Protein AF-A0A5M8NU80-F1 (afdb_monomer_lite)

Sequence (75 aa):
TTLKLVVDKDGNKTEVGNGTVPALKPYEKTKVNFSSKSIFEKGKEYAFTLTILSKGKIVSTYNFKKTPLVANGVE

Structure (mmCIF, N/CA/C/O backbone):
data_AF-A0A5M8NU80-F1
#
_entry.id   AF-A0A5M8NU80-F1
#
loop_
_atom_site.group_PDB
_atom_site.id
_atom_site.type_symbol
_atom_site.label_atom_id
_atom_site.label_alt_id
_atom_site.label_comp_id
_atom_site.label_asym_id
_atom_site.label_entity_id
_atom_site.label_seq_id
_atom_site.pdbx_PDB_ins_code
_atom_site.Cartn_x
_atom_site.Cartn_y
_atom_site.Cartn_z
_atom_site.occupancy
_atom_site.B_iso_or_equiv
_atom_site.auth_seq_id
_atom_site.auth_comp_id
_atom_site.auth_asym_id
_atom_site.auth_atom_id
_atom_site.pdbx_PDB_model_num
ATOM 1 N N . THR A 1 1 ? -5.618 3.832 11.333 1.00 89.00 1 THR A N 1
ATOM 2 C CA . THR A 1 1 ? -4.787 2.790 10.693 1.00 89.00 1 THR A CA 1
ATOM 3 C C . THR A 1 1 ? -4.090 3.398 9.506 1.00 89.00 1 THR A C 1
ATOM 5 O O . THR A 1 1 ? -4.711 4.197 8.821 1.00 89.00 1 THR A O 1
ATOM 8 N N . THR A 1 2 ? -2.827 3.075 9.267 1.00 91.88 2 THR A N 1
ATOM 9 C CA . THR A 1 2 ? -2.057 3.649 8.158 1.00 91.88 2 THR A CA 1
ATOM 10 C C . THR A 1 2 ? -1.815 2.577 7.111 1.00 91.88 2 THR A C 1
ATOM 12 O O . THR A 1 2 ? -1.572 1.420 7.440 1.00 91.88 2 THR A O 1
ATOM 15 N N . LEU A 1 3 ? -1.896 2.960 5.851 1.00 92.69 3 LEU A N 1
ATOM 16 C CA . LEU A 1 3 ? -1.619 2.119 4.704 1.00 92.69 3 LEU A CA 1
ATOM 17 C C . LEU A 1 3 ? -0.382 2.671 4.007 1.00 92.69 3 LEU A C 1
ATOM 19 O O . LEU A 1 3 ? -0.293 3.876 3.773 1.00 92.69 3 LEU A O 1
ATOM 23 N N . LYS A 1 4 ? 0.556 1.793 3.669 1.00 92.81 4 LYS A N 1
AT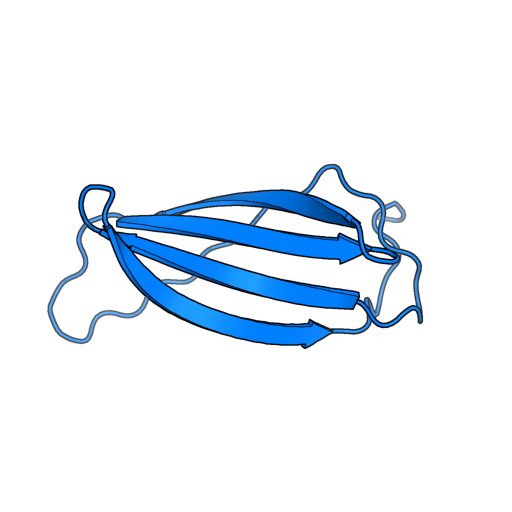OM 24 C CA . LYS A 1 4 ? 1.742 2.129 2.883 1.00 92.81 4 LYS A CA 1
ATOM 25 C C . LYS A 1 4 ? 1.784 1.265 1.644 1.00 92.81 4 LYS A C 1
ATOM 27 O O . LYS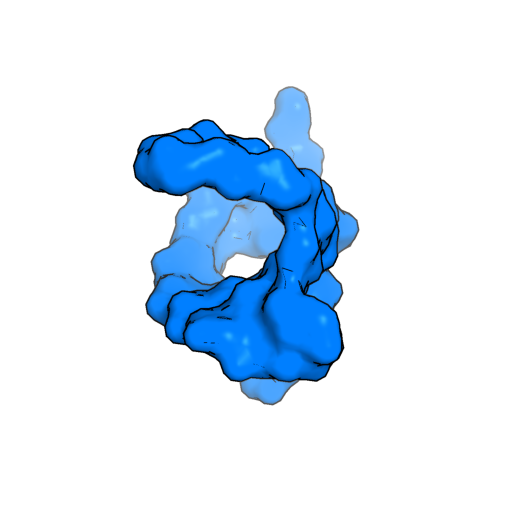 A 1 4 ? 1.705 0.045 1.756 1.00 92.81 4 LYS A O 1
ATOM 32 N N . LEU A 1 5 ? 1.920 1.894 0.489 1.00 92.56 5 LEU A N 1
ATOM 33 C CA . LEU A 1 5 ? 2.048 1.226 -0.791 1.00 92.56 5 LEU A CA 1
ATOM 34 C C . LEU A 1 5 ? 3.471 1.416 -1.308 1.00 92.56 5 LEU A C 1
ATOM 36 O O . LEU A 1 5 ? 3.932 2.537 -1.522 1.00 92.56 5 LEU A O 1
ATOM 40 N N . VAL A 1 6 ? 4.155 0.300 -1.512 1.00 92.62 6 VAL A N 1
ATOM 41 C CA . VAL A 1 6 ? 5.521 0.244 -2.028 1.00 92.62 6 VAL A CA 1
ATOM 42 C C . VAL A 1 6 ? 5.495 -0.488 -3.358 1.00 92.62 6 VAL A C 1
ATOM 44 O O . VAL A 1 6 ? 4.781 -1.478 -3.495 1.00 92.62 6 VAL A O 1
ATOM 47 N N . VAL A 1 7 ? 6.266 -0.010 -4.328 1.00 91.00 7 VAL A N 1
ATOM 48 C CA . VAL A 1 7 ? 6.516 -0.722 -5.582 1.00 91.00 7 VAL A CA 1
ATOM 49 C C . VAL A 1 7 ? 7.950 -1.225 -5.604 1.00 91.00 7 VAL A C 1
ATOM 51 O O . VAL A 1 7 ? 8.862 -0.505 -5.198 1.00 91.00 7 VAL A O 1
ATOM 54 N N . ASP A 1 8 ? 8.149 -2.444 -6.085 1.00 89.81 8 ASP A N 1
ATOM 55 C CA . ASP A 1 8 ? 9.463 -2.934 -6.482 1.00 89.81 8 ASP A CA 1
ATOM 56 C C . ASP A 1 8 ? 9.686 -2.589 -7.959 1.00 89.81 8 ASP A C 1
ATOM 58 O O . ASP A 1 8 ? 8.974 -3.079 -8.843 1.00 89.81 8 ASP A O 1
ATOM 62 N N . LYS A 1 9 ? 10.634 -1.688 -8.216 1.00 82.50 9 LYS A N 1
ATOM 63 C CA . LYS A 1 9 ? 11.091 -1.344 -9.559 1.00 82.50 9 LYS A CA 1
ATOM 64 C C . LYS A 1 9 ? 12.545 -1.781 -9.678 1.00 82.50 9 LYS A C 1
ATOM 66 O O . LYS A 1 9 ? 13.424 -1.165 -9.079 1.00 82.50 9 LYS A O 1
ATOM 71 N N . ASP A 1 10 ? 12.779 -2.840 -10.447 1.00 78.31 10 ASP A N 1
ATOM 72 C CA . ASP A 1 10 ? 14.119 -3.344 -10.764 1.00 78.31 10 ASP A CA 1
ATOM 73 C C . ASP A 1 10 ? 14.962 -3.663 -9.501 1.00 78.31 10 ASP A C 1
ATOM 75 O O . ASP A 1 10 ? 16.155 -3.377 -9.442 1.00 78.31 10 ASP A O 1
ATOM 79 N N . GLY A 1 11 ? 14.329 -4.222 -8.458 1.00 79.75 11 GLY A N 1
ATOM 80 C CA . GLY A 1 11 ? 14.956 -4.569 -7.175 1.00 79.75 11 GLY A CA 1
ATOM 81 C C . GLY A 1 11 ? 14.971 -3.429 -6.152 1.00 79.75 11 GLY A C 1
ATOM 82 O O . GLY A 1 11 ? 15.330 -3.643 -4.992 1.00 79.75 11 GLY A O 1
ATOM 83 N N . ASN A 1 12 ? 14.557 -2.221 -6.548 1.00 84.88 12 ASN A N 1
ATOM 84 C CA . ASN A 1 12 ? 14.465 -1.064 -5.667 1.00 84.88 12 ASN A CA 1
ATOM 85 C C . ASN A 1 12 ? 13.030 -0.848 -5.187 1.00 84.88 12 ASN A C 1
ATOM 87 O O . ASN A 1 12 ? 12.120 -0.529 -5.957 1.00 84.88 12 ASN A O 1
ATOM 91 N N . LYS A 1 13 ? 12.845 -0.955 -3.872 1.00 88.50 13 LYS A N 1
ATOM 92 C CA . LYS A 1 13 ? 11.568 -0.700 -3.203 1.00 88.50 13 LYS A CA 1
ATOM 93 C C . LYS A 1 13 ? 11.376 0.794 -2.987 1.00 88.50 13 LYS A C 1
ATOM 95 O O . LYS A 1 13 ? 12.053 1.393 -2.157 1.00 88.50 13 LYS A O 1
ATOM 100 N N . THR A 1 14 ? 10.426 1.382 -3.704 1.00 89.12 14 THR A N 1
ATOM 101 C CA . THR A 1 14 ? 10.079 2.803 -3.593 1.00 89.12 14 THR A CA 1
ATOM 102 C C . THR A 1 14 ? 8.688 2.949 -2.986 1.00 89.12 14 THR A C 1
ATOM 104 O O . THR A 1 14 ? 7.743 2.305 -3.442 1.00 89.12 14 THR A O 1
ATOM 107 N N . GLU A 1 15 ? 8.538 3.788 -1.958 1.00 90.31 15 GLU A N 1
ATOM 108 C CA . GLU A 1 15 ? 7.214 4.152 -1.437 1.00 90.31 15 GLU A CA 1
ATOM 109 C C . GLU A 1 15 ? 6.508 5.040 -2.467 1.00 90.31 15 GLU A C 1
ATOM 111 O O . GLU A 1 15 ? 6.973 6.130 -2.789 1.00 90.31 15 GLU A O 1
ATOM 116 N N . VAL A 1 16 ? 5.395 4.547 -3.010 1.00 90.06 16 VAL A N 1
ATOM 117 C CA . VAL A 1 16 ? 4.645 5.220 -4.080 1.00 90.06 16 VAL A CA 1
ATOM 118 C C . VAL A 1 16 ? 3.368 5.869 -3.577 1.00 90.06 16 VAL A C 1
ATOM 120 O O . VAL A 1 16 ? 2.795 6.695 -4.281 1.00 90.06 16 VAL A O 1
ATOM 123 N N . GLY A 1 17 ? 2.921 5.527 -2.372 1.00 89.31 17 GLY A N 1
ATOM 124 C CA . GLY A 1 17 ? 1.769 6.158 -1.756 1.00 89.31 17 GLY A CA 1
ATOM 125 C C . GLY A 1 17 ? 1.623 5.777 -0.293 1.00 89.31 17 GLY A C 1
ATOM 126 O O . GLY A 1 17 ? 2.004 4.687 0.137 1.00 89.31 17 GLY A O 1
ATOM 127 N N . ASN A 1 18 ? 1.008 6.670 0.468 1.00 90.75 18 ASN A N 1
ATOM 128 C CA . ASN A 1 18 ? 0.539 6.389 1.812 1.00 90.75 18 ASN A CA 1
ATOM 129 C C . ASN A 1 18 ? -0.887 6.9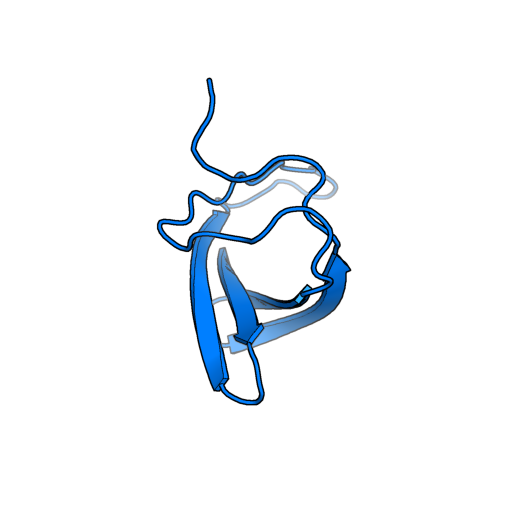11 1.974 1.00 90.75 18 ASN A C 1
ATOM 131 O O . ASN A 1 18 ? -1.355 7.760 1.218 1.00 90.75 18 ASN A O 1
ATOM 135 N N . GLY A 1 19 ? -1.602 6.337 2.930 1.00 90.00 19 GLY A N 1
ATOM 136 C CA . GLY A 1 19 ? -2.981 6.693 3.213 1.00 90.00 19 GLY A CA 1
ATOM 137 C C . GLY A 1 19 ? -3.321 6.409 4.662 1.00 90.00 19 GLY A C 1
ATOM 138 O O . GLY A 1 19 ? -2.694 5.573 5.316 1.00 90.00 19 GLY A O 1
ATOM 139 N N . THR A 1 20 ? -4.334 7.096 5.173 1.00 90.31 20 THR A N 1
ATOM 140 C CA . THR A 1 20 ? -4.839 6.864 6.526 1.00 90.31 20 THR A CA 1
ATOM 141 C C . THR A 1 20 ? -6.293 6.444 6.445 1.00 90.31 20 THR A C 1
ATOM 143 O O . THR A 1 20 ? -7.096 7.073 5.764 1.00 90.31 20 THR A O 1
ATOM 146 N N . VAL A 1 21 ? -6.621 5.366 7.147 1.00 88.88 21 VAL A N 1
ATOM 147 C CA . VAL A 1 21 ? -7.986 4.880 7.322 1.00 88.88 21 VAL A CA 1
ATOM 148 C C . VAL A 1 21 ? -8.464 5.296 8.714 1.00 88.88 21 VAL A C 1
ATOM 150 O O . VAL A 1 21 ? -7.798 4.933 9.703 1.00 88.88 21 VAL A O 1
ATOM 153 N N . PRO A 1 22 ? -9.574 6.055 8.808 1.00 87.88 22 PRO A N 1
ATOM 154 C CA . PRO A 1 22 ? -10.202 6.381 10.083 1.00 87.88 22 PRO A CA 1
ATOM 155 C C . PRO A 1 22 ? -10.762 5.119 10.751 1.00 87.88 22 PRO A C 1
ATOM 157 O O . PRO A 1 22 ? -10.776 4.036 10.167 1.00 87.88 22 PRO A O 1
ATOM 160 N N . ALA A 1 23 ? -11.192 5.236 12.006 1.00 88.06 23 ALA A N 1
ATOM 161 C CA . ALA A 1 23 ? -11.842 4.122 12.686 1.00 88.06 23 ALA A CA 1
ATOM 162 C C . ALA A 1 23 ? -13.131 3.738 11.942 1.00 88.06 23 ALA A C 1
ATOM 164 O O . ALA A 1 23 ? -13.980 4.591 11.694 1.00 88.06 23 ALA A O 1
ATOM 165 N N . LEU A 1 24 ? -13.247 2.460 11.588 1.00 88.50 24 LEU A N 1
ATOM 166 C CA . LEU A 1 24 ? -14.414 1.891 10.922 1.00 88.50 24 LEU A CA 1
ATOM 167 C C . LEU A 1 24 ? -15.268 1.146 11.946 1.00 88.50 24 LEU A C 1
ATOM 169 O O . LEU A 1 24 ? -14.738 0.551 12.891 1.00 88.50 24 LEU A O 1
ATOM 173 N N . LYS A 1 25 ? -16.585 1.148 11.750 1.00 91.81 25 LYS A N 1
ATOM 174 C CA . LYS A 1 25 ? -17.502 0.294 12.507 1.00 91.81 25 LYS A CA 1
ATOM 175 C C . LYS A 1 25 ? -17.287 -1.178 12.122 1.00 91.81 25 LYS A C 1
ATOM 177 O O . LYS A 1 25 ? -16.747 -1.470 11.051 1.00 91.81 25 LYS A O 1
ATOM 182 N N . PRO A 1 26 ? -17.708 -2.138 12.965 1.00 91.44 26 PRO A N 1
ATOM 183 C CA . PRO A 1 26 ? -17.649 -3.552 12.611 1.00 91.44 26 PRO A CA 1
ATOM 184 C C . PRO A 1 26 ? -18.306 -3.816 11.250 1.00 91.44 26 PRO A C 1
ATOM 186 O O . PRO A 1 26 ? -19.403 -3.328 10.986 1.00 91.44 26 PRO A O 1
ATOM 189 N N . TYR A 1 27 ? -17.620 -4.582 10.396 1.00 89.62 27 TYR A N 1
ATOM 190 C CA . TYR A 1 27 ? -18.040 -4.949 9.031 1.00 89.62 27 TYR A CA 1
ATOM 191 C C . TYR A 1 27 ? -18.150 -3.796 8.021 1.00 89.62 27 TYR A C 1
ATOM 193 O O . TYR A 1 27 ? -18.489 -4.030 6.858 1.00 89.62 27 TYR A O 1
ATOM 201 N N . GLU A 1 28 ? -17.827 -2.568 8.422 1.00 93.12 28 GLU A N 1
ATOM 202 C CA . GLU A 1 28 ? -17.786 -1.430 7.516 1.00 93.12 28 GLU A CA 1
ATOM 203 C C . GLU A 1 28 ? -16.607 -1.563 6.544 1.00 93.12 28 GLU A C 1
ATOM 205 O O . GLU A 1 28 ? -15.498 -1.967 6.903 1.00 93.12 28 GLU A O 1
ATOM 210 N N . LYS A 1 29 ? -16.858 -1.225 5.279 1.00 90.12 29 LYS A N 1
ATOM 211 C CA . LYS A 1 29 ? -15.851 -1.218 4.219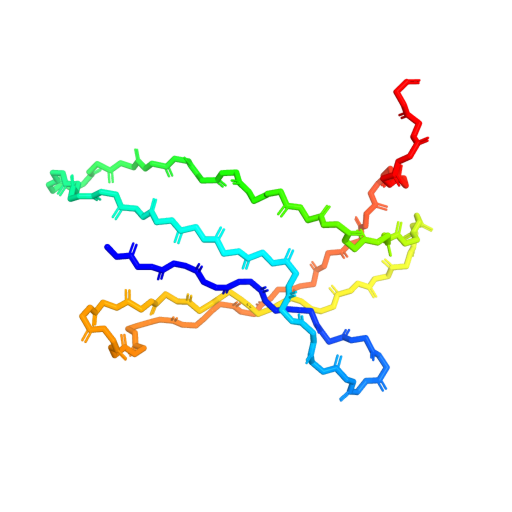 1.00 90.12 29 LYS A CA 1
ATOM 212 C C . LYS A 1 29 ? -15.566 0.220 3.834 1.00 90.12 29 LYS A C 1
ATOM 214 O O . LYS A 1 29 ? -16.481 1.024 3.702 1.00 90.12 29 LYS A O 1
ATOM 219 N N . THR A 1 30 ? -14.302 0.513 3.575 1.00 90.69 30 THR A N 1
ATOM 220 C CA . THR A 1 30 ? -13.884 1.807 3.043 1.00 90.69 30 THR A CA 1
ATOM 221 C C . THR A 1 30 ? -13.098 1.617 1.756 1.00 90.69 30 THR A C 1
ATOM 223 O O . THR A 1 30 ? -12.500 0.563 1.528 1.00 90.69 30 THR A O 1
ATOM 226 N N . LYS A 1 31 ? -13.109 2.640 0.906 1.00 90.38 31 LYS A N 1
ATOM 227 C CA . LYS A 1 31 ? -12.2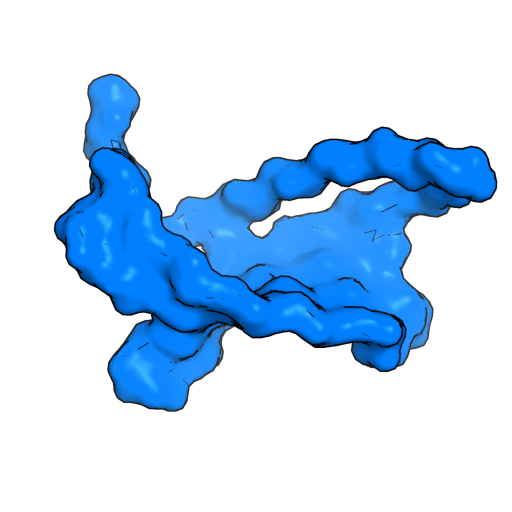51 2.724 -0.275 1.00 90.38 31 LYS A CA 1
ATOM 228 C C . LYS A 1 31 ? -11.174 3.759 0.013 1.00 90.38 31 LYS A C 1
ATOM 230 O O . LYS A 1 31 ? -11.475 4.832 0.524 1.00 90.38 31 LYS A O 1
ATOM 235 N N . VAL A 1 32 ? -9.931 3.426 -0.315 1.00 88.19 32 VAL A N 1
ATOM 236 C CA . VAL A 1 32 ? -8.789 4.328 -0.157 1.00 88.19 32 VAL A CA 1
ATOM 237 C C . VAL A 1 32 ? -8.158 4.535 -1.517 1.00 88.19 32 VAL A C 1
ATOM 239 O O . VAL A 1 32 ? -7.777 3.574 -2.184 1.00 88.19 32 VAL A O 1
ATOM 242 N N . ASN A 1 33 ? -8.055 5.794 -1.916 1.00 88.38 33 ASN A N 1
ATOM 243 C CA . ASN A 1 33 ? -7.384 6.199 -3.136 1.00 88.38 33 ASN A CA 1
ATOM 244 C C . ASN A 1 33 ? -5.978 6.677 -2.771 1.00 88.38 33 ASN A C 1
ATOM 246 O O . ASN A 1 33 ? -5.820 7.558 -1.929 1.00 88.38 33 ASN A O 1
ATOM 250 N N . PHE A 1 34 ? -4.962 6.092 -3.400 1.00 85.88 34 PHE A N 1
ATOM 251 C CA . PHE A 1 34 ? -3.586 6.560 -3.280 1.00 85.88 34 PHE A CA 1
ATOM 252 C C . PHE A 1 34 ? -3.280 7.489 -4.447 1.00 85.88 34 PHE A C 1
ATOM 254 O O . PHE A 1 34 ? -3.493 7.119 -5.601 1.00 85.88 34 PHE A O 1
ATOM 261 N N . SER A 1 35 ? -2.754 8.672 -4.150 1.00 79.81 35 SER A N 1
ATOM 262 C CA . SER A 1 35 ? -2.098 9.506 -5.149 1.00 79.81 35 SER A CA 1
ATOM 263 C C . SER A 1 35 ? -0.609 9.181 -5.148 1.00 79.81 35 SER A C 1
ATOM 265 O O . SER A 1 35 ? 0.028 9.093 -4.098 1.00 79.81 35 SER A O 1
ATOM 267 N N . SER A 1 36 ? -0.056 8.967 -6.337 1.00 79.19 36 SER A N 1
ATOM 268 C CA . SER A 1 36 ? 1.368 8.717 -6.515 1.00 79.19 36 SER A CA 1
ATOM 269 C C . SER A 1 36 ? 1.949 9.742 -7.470 1.00 79.19 36 SER A C 1
ATOM 271 O O . SER A 1 36 ? 1.356 10.026 -8.506 1.00 79.19 36 SER A O 1
ATOM 273 N N . LYS A 1 37 ? 3.126 10.272 -7.130 1.00 75.69 37 LYS A N 1
ATOM 274 C CA . LYS A 1 37 ? 3.938 11.078 -8.054 1.00 75.69 37 LYS A CA 1
ATOM 275 C C . LYS A 1 37 ? 4.804 10.208 -8.969 1.00 75.69 37 LYS A C 1
ATOM 277 O O . LYS A 1 37 ? 5.493 10.730 -9.838 1.00 75.69 37 LYS A O 1
ATOM 282 N N . SER A 1 38 ? 4.809 8.893 -8.756 1.00 78.62 38 SER A N 1
ATOM 283 C CA . SER A 1 38 ? 5.580 7.961 -9.566 1.00 78.62 38 SER A CA 1
ATOM 284 C C . SER A 1 38 ? 4.933 7.786 -10.937 1.00 78.62 38 SER A C 1
ATOM 286 O O . SER A 1 38 ? 3.731 7.544 -11.058 1.00 78.62 38 SER A O 1
ATOM 288 N N . ILE A 1 39 ? 5.759 7.895 -11.975 1.00 78.94 39 ILE A N 1
ATOM 289 C CA . ILE A 1 39 ? 5.357 7.640 -13.355 1.00 78.94 39 ILE A CA 1
ATOM 290 C C . ILE A 1 39 ? 5.449 6.132 -13.585 1.00 78.94 39 ILE A C 1
ATOM 292 O O . ILE A 1 39 ? 6.522 5.537 -13.443 1.00 78.94 39 ILE A O 1
ATOM 296 N N . PHE A 1 40 ? 4.316 5.519 -13.917 1.00 83.25 40 PHE A N 1
ATOM 297 C CA . PHE A 1 40 ? 4.239 4.108 -14.276 1.00 83.25 40 PHE A CA 1
ATOM 298 C C . PHE A 1 40 ? 4.077 3.975 -15.788 1.00 83.25 40 PHE A C 1
ATOM 300 O O . PHE A 1 40 ? 3.215 4.617 -16.392 1.00 83.25 40 PHE A O 1
ATOM 307 N N . GLU A 1 41 ? 4.914 3.141 -16.395 1.00 82.81 41 GLU A N 1
ATOM 308 C CA . GLU A 1 41 ? 4.893 2.878 -17.828 1.00 82.81 41 GLU A CA 1
ATOM 309 C C . GLU A 1 41 ? 3.698 1.983 -18.170 1.00 82.81 41 GLU A C 1
ATOM 311 O O . GLU A 1 41 ? 3.445 0.962 -17.520 1.00 82.81 41 GLU A O 1
ATOM 316 N N . LYS A 1 42 ? 2.953 2.360 -19.212 1.00 82.75 42 LYS A N 1
ATOM 317 C CA . LYS A 1 42 ? 1.835 1.557 -19.713 1.00 82.75 42 LYS A CA 1
ATOM 318 C C . LYS A 1 42 ? 2.354 0.207 -20.206 1.00 82.75 42 LYS A C 1
ATOM 320 O O . LYS A 1 42 ? 3.313 0.151 -20.967 1.00 82.75 42 LYS A O 1
ATOM 325 N N . GLY A 1 43 ? 1.694 -0.876 -19.805 1.00 81.62 43 GLY A N 1
ATOM 326 C CA . GLY A 1 43 ? 2.058 -2.229 -20.238 1.00 81.62 43 GLY A CA 1
ATOM 327 C C . GLY A 1 43 ? 3.220 -2.869 -19.470 1.00 81.62 43 GLY A C 1
ATOM 328 O O . GLY A 1 43 ? 3.420 -4.073 -19.613 1.00 81.62 43 GLY A O 1
ATOM 329 N N . LYS A 1 44 ? 3.931 -2.129 -18.604 1.00 86.12 44 LYS A N 1
ATOM 330 C CA . LYS A 1 44 ? 4.941 -2.703 -17.704 1.00 86.12 44 LYS A CA 1
ATOM 331 C C . LYS A 1 44 ? 4.268 -3.257 -16.447 1.00 86.12 44 LYS A C 1
ATOM 333 O O . LYS A 1 44 ? 3.489 -2.568 -15.795 1.00 86.12 44 LYS A O 1
ATOM 338 N N . GLU A 1 45 ? 4.534 -4.516 -16.112 1.00 88.38 45 GLU A N 1
ATOM 339 C CA . GLU A 1 45 ? 4.051 -5.109 -14.862 1.00 88.38 45 GLU A CA 1
ATOM 340 C C . GLU A 1 45 ? 4.883 -4.582 -13.687 1.00 88.38 45 GLU A C 1
ATOM 342 O O . GLU A 1 45 ? 6.112 -4.581 -13.736 1.00 88.38 45 GLU A O 1
ATOM 347 N N . TYR A 1 46 ? 4.210 -4.162 -12.617 1.00 88.81 46 TYR A N 1
ATOM 348 C CA . TYR A 1 46 ? 4.856 -3.738 -11.380 1.00 88.81 46 TYR A CA 1
ATOM 349 C C . TYR A 1 46 ? 4.391 -4.605 -10.214 1.00 88.81 46 TYR A C 1
ATOM 351 O O . TYR A 1 46 ? 3.203 -4.923 -10.098 1.00 88.81 46 TYR A O 1
ATOM 359 N N . ALA A 1 47 ? 5.325 -4.970 -9.336 1.00 92.31 47 ALA A N 1
ATOM 360 C CA . ALA A 1 47 ? 5.026 -5.667 -8.093 1.00 92.31 47 ALA A CA 1
ATOM 361 C C . ALA A 1 47 ? 4.810 -4.643 -6.976 1.00 92.31 47 ALA A C 1
ATOM 363 O O . ALA A 1 47 ? 5.701 -3.864 -6.645 1.00 92.31 47 ALA A O 1
ATOM 364 N N . PHE A 1 48 ? 3.615 -4.650 -6.400 1.00 91.94 48 PHE A N 1
ATOM 365 C CA . PHE A 1 48 ? 3.216 -3.778 -5.312 1.00 91.94 48 PHE A CA 1
ATOM 366 C C . PHE A 1 48 ? 3.098 -4.559 -4.009 1.00 91.94 48 PHE A C 1
ATOM 368 O O . PHE A 1 48 ? 2.583 -5.679 -3.964 1.00 91.94 48 PHE A O 1
ATOM 375 N N . THR A 1 49 ? 3.501 -3.910 -2.928 1.00 94.50 49 THR A N 1
ATOM 376 C CA . THR A 1 49 ? 3.317 -4.375 -1.562 1.00 94.50 49 THR A CA 1
ATOM 377 C C . THR A 1 49 ? 2.528 -3.321 -0.799 1.00 94.50 49 THR A C 1
ATOM 379 O O . THR A 1 49 ? 2.996 -2.200 -0.596 1.00 94.50 49 THR A O 1
ATOM 382 N N . LEU A 1 50 ? 1.318 -3.682 -0.378 1.00 93.44 50 LEU A N 1
ATOM 383 C CA . LEU A 1 50 ? 0.481 -2.888 0.508 1.00 93.44 50 LEU A CA 1
ATOM 384 C C . LEU A 1 50 ? 0.665 -3.374 1.944 1.00 93.44 50 LEU A C 1
ATOM 386 O O . LEU A 1 50 ? 0.291 -4.494 2.285 1.00 93.44 50 LEU A O 1
ATOM 390 N N . THR A 1 51 ? 1.192 -2.508 2.796 1.00 94.88 51 THR A N 1
ATOM 391 C CA . THR A 1 51 ? 1.376 -2.773 4.221 1.00 94.88 51 THR A CA 1
ATOM 392 C C . THR A 1 51 ? 0.334 -2.005 5.017 1.00 94.88 51 THR A C 1
ATOM 394 O O . THR A 1 51 ? 0.232 -0.781 4.916 1.00 94.88 51 THR A O 1
ATOM 397 N N . ILE A 1 52 ? -0.423 -2.722 5.841 1.00 93.44 52 ILE A N 1
ATOM 398 C CA . ILE A 1 52 ? -1.382 -2.151 6.780 1.00 93.44 52 ILE A CA 1
ATOM 399 C C . ILE A 1 52 ? -0.719 -2.084 8.148 1.00 93.44 52 ILE A C 1
ATOM 401 O O . ILE A 1 52 ? -0.315 -3.104 8.711 1.00 93.44 52 ILE A O 1
ATOM 405 N N . LEU A 1 53 ? -0.627 -0.876 8.696 1.00 93.00 53 LEU A N 1
ATOM 406 C CA . LEU A 1 53 ? -0.081 -0.616 10.016 1.00 93.00 53 LEU A CA 1
ATOM 407 C C . LEU A 1 53 ? -1.179 -0.155 10.974 1.00 93.00 53 LEU A C 1
ATOM 409 O O . LEU A 1 53 ? -1.889 0.823 10.725 1.00 93.00 53 LEU A O 1
ATOM 413 N N . SER A 1 54 ? -1.278 -0.823 12.117 1.00 89.38 54 SER A N 1
ATOM 414 C CA . SER A 1 54 ? -2.121 -0.407 13.234 1.00 89.38 54 SER A CA 1
ATOM 415 C C . SER A 1 54 ? -1.235 -0.031 14.413 1.00 89.38 54 SER A C 1
ATOM 417 O O . SER A 1 54 ? -0.424 -0.837 14.863 1.00 89.38 54 SER A O 1
ATOM 419 N N . LYS A 1 55 ? -1.355 1.213 14.897 1.00 88.25 55 LYS A N 1
ATOM 420 C CA . LYS A 1 55 ? -0.540 1.754 16.004 1.00 88.25 55 LYS A CA 1
ATOM 421 C C . LYS A 1 55 ? 0.972 1.517 15.810 1.00 88.25 55 LYS A C 1
ATOM 423 O O . LYS A 1 55 ? 1.671 1.119 16.735 1.00 88.25 55 LYS A O 1
ATOM 428 N N . GLY A 1 56 ? 1.456 1.699 14.578 1.00 85.38 56 GLY A N 1
ATOM 429 C CA . GLY A 1 56 ? 2.867 1.516 14.213 1.00 85.38 56 GLY A CA 1
ATOM 430 C C . GLY A 1 56 ? 3.316 0.065 14.000 1.00 85.38 56 GLY A C 1
ATOM 431 O O . GLY A 1 56 ? 4.441 -0.148 13.563 1.00 85.38 56 GLY A O 1
ATOM 432 N N . LYS A 1 57 ? 2.458 -0.934 14.242 1.00 91.31 57 LYS A N 1
ATOM 433 C CA . LYS A 1 57 ? 2.765 -2.350 13.995 1.00 91.31 57 LYS A CA 1
ATOM 434 C C . LYS A 1 57 ? 2.149 -2.820 12.687 1.00 91.31 57 LYS A C 1
ATOM 436 O O . LYS A 1 57 ? 0.997 -2.500 12.400 1.00 91.31 57 LYS A O 1
ATOM 441 N N . ILE A 1 58 ? 2.899 -3.605 11.920 1.00 92.81 58 ILE A N 1
ATOM 442 C CA . ILE A 1 58 ? 2.385 -4.265 10.718 1.00 92.81 58 ILE A CA 1
ATOM 443 C C . ILE A 1 58 ? 1.360 -5.307 11.160 1.00 92.81 58 ILE A C 1
ATOM 445 O O . ILE A 1 58 ? 1.686 -6.214 11.920 1.00 92.81 58 ILE A O 1
ATOM 449 N N . VAL A 1 59 ? 0.122 -5.151 10.705 1.00 92.62 59 VAL A N 1
ATOM 450 C CA . VAL A 1 59 ? -0.966 -6.100 10.985 1.00 92.62 59 VAL A CA 1
ATOM 451 C C . VAL A 1 59 ? -1.296 -6.966 9.781 1.00 92.62 59 VAL A C 1
ATOM 453 O O . VAL A 1 59 ? -1.842 -8.051 9.935 1.00 92.62 59 VAL A O 1
ATOM 456 N N . SER A 1 60 ? -0.980 -6.492 8.578 1.00 92.81 60 SER A N 1
ATOM 457 C CA . SER A 1 60 ? -1.184 -7.247 7.352 1.00 92.81 60 SER A CA 1
ATOM 458 C C . SER A 1 60 ? -0.295 -6.704 6.244 1.00 92.81 60 SER A C 1
ATOM 460 O O . SER A 1 60 ? -0.019 -5.502 6.190 1.00 92.81 60 SER A O 1
ATOM 462 N N . THR A 1 61 ? 0.105 -7.598 5.351 1.00 94.44 61 THR A N 1
ATOM 463 C CA . THR A 1 61 ? 0.867 -7.282 4.150 1.00 94.44 61 THR A CA 1
ATOM 464 C C . THR A 1 61 ? 0.212 -7.997 2.985 1.00 94.44 61 THR A C 1
ATOM 466 O O . THR A 1 61 ? -0.046 -9.197 3.054 1.00 94.44 61 THR A O 1
ATOM 469 N N . TYR A 1 62 ? -0.041 -7.265 1.910 1.00 94.06 62 TYR A N 1
ATOM 470 C CA . TYR A 1 62 ? -0.639 -7.791 0.698 1.00 94.06 62 TYR A CA 1
ATOM 471 C C . TYR A 1 62 ? 0.268 -7.502 -0.491 1.00 94.06 62 TYR A C 1
ATOM 473 O O . TYR A 1 62 ? 0.580 -6.348 -0.777 1.00 94.06 62 TYR A O 1
ATOM 481 N N . ASN A 1 63 ? 0.694 -8.559 -1.174 1.00 93.75 63 ASN A N 1
ATOM 482 C CA . ASN A 1 63 ? 1.544 -8.464 -2.352 1.00 93.75 63 ASN A CA 1
ATOM 483 C C . ASN A 1 63 ? 0.699 -8.757 -3.581 1.00 93.75 63 ASN A C 1
ATOM 485 O O . ASN A 1 63 ? 0.003 -9.769 -3.631 1.00 93.75 63 ASN A O 1
ATOM 489 N N . PHE A 1 64 ? 0.769 -7.884 -4.573 1.00 92.81 64 PHE A N 1
ATOM 490 C CA . PHE A 1 64 ? 0.045 -8.056 -5.818 1.00 92.81 64 PHE A CA 1
ATOM 491 C C . PHE A 1 64 ? 0.838 -7.459 -6.964 1.00 92.81 64 PHE A C 1
ATOM 493 O O . PHE A 1 64 ? 1.627 -6.536 -6.785 1.00 92.81 64 PHE A O 1
ATOM 500 N N . LYS A 1 65 ? 0.617 -7.983 -8.163 1.00 91.94 65 LYS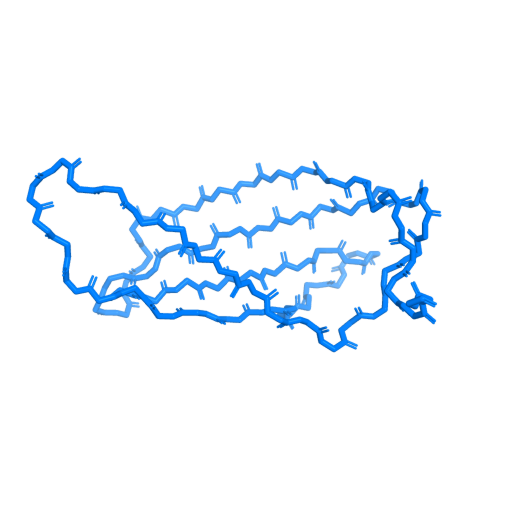 A N 1
ATOM 501 C CA . LYS A 1 65 ? 1.189 -7.415 -9.375 1.00 91.94 65 LYS A CA 1
ATOM 502 C C . LYS A 1 65 ? 0.108 -6.706 -10.158 1.00 91.94 65 LYS A C 1
ATOM 504 O O . LYS A 1 65 ? -1.037 -7.163 -10.200 1.00 91.94 65 LYS A O 1
ATOM 509 N N . LYS A 1 66 ? 0.451 -5.571 -10.754 1.00 88.69 66 LYS A N 1
ATOM 510 C CA . LYS A 1 66 ? -0.488 -4.830 -11.584 1.00 88.69 66 LYS A CA 1
ATOM 511 C C . LYS A 1 66 ? 0.224 -4.175 -12.750 1.00 88.69 66 LYS A C 1
ATOM 513 O O . LYS A 1 66 ? 1.230 -3.492 -12.577 1.00 88.69 66 LYS A O 1
ATOM 518 N N . THR A 1 67 ? -0.367 -4.350 -13.923 1.00 87.69 67 THR A N 1
ATOM 519 C CA . THR A 1 67 ? 0.008 -3.643 -15.143 1.00 87.69 67 THR A CA 1
ATOM 520 C C . THR A 1 67 ? -0.867 -2.394 -15.274 1.00 87.69 67 THR A C 1
ATOM 522 O O . THR A 1 67 ? -2.099 -2.524 -15.312 1.00 87.69 67 THR A O 1
ATOM 525 N N . PRO A 1 68 ? -0.286 -1.185 -15.310 1.00 82.88 68 PRO A N 1
ATOM 526 C CA . PRO A 1 68 ? -1.015 0.044 -15.576 1.00 82.88 68 PRO A CA 1
ATOM 527 C C . PRO A 1 68 ? -1.638 -0.016 -16.971 1.00 82.88 68 PRO A C 1
ATOM 529 O O . PRO A 1 68 ? -0.954 -0.264 -17.968 1.00 82.88 68 PRO A O 1
ATOM 532 N N . LEU A 1 69 ? -2.950 0.212 -17.031 1.00 72.50 69 LEU A N 1
ATOM 533 C CA . LEU A 1 69 ? -3.706 0.259 -18.287 1.00 72.50 69 LEU A CA 1
ATOM 534 C C . LEU A 1 69 ? -3.582 1.629 -18.978 1.00 72.50 69 LEU A C 1
ATOM 536 O O . LEU A 1 69 ? -3.778 1.730 -20.189 1.00 72.50 69 LEU A O 1
ATOM 540 N N . VAL A 1 70 ? -3.201 2.663 -18.221 1.00 64.25 70 VAL A N 1
ATOM 541 C CA . VAL A 1 70 ? -3.011 4.047 -18.673 1.00 64.25 70 VAL A CA 1
ATOM 542 C C . VAL A 1 70 ? -1.690 4.560 -18.092 1.00 64.25 70 VAL A C 1
ATOM 544 O O . VAL A 1 70 ? -1.381 4.260 -16.937 1.00 64.25 70 VAL A O 1
ATOM 547 N N . ALA A 1 71 ? -0.891 5.286 -18.880 1.00 56.19 71 ALA A N 1
ATOM 548 C CA . ALA A 1 71 ? 0.269 6.001 -18.350 1.00 56.19 71 ALA A CA 1
ATOM 549 C C . ALA A 1 71 ? -0.247 7.195 -17.534 1.00 56.19 71 ALA A C 1
ATOM 551 O O . ALA A 1 71 ? -1.070 7.959 -18.037 1.00 56.19 71 ALA A O 1
ATOM 552 N N . ASN A 1 72 ? 0.199 7.356 -16.285 1.00 51.47 72 ASN A N 1
ATOM 553 C CA . ASN A 1 72 ? -0.125 8.557 -15.510 1.00 51.47 72 ASN A CA 1
ATOM 554 C C . ASN A 1 72 ? 0.506 9.767 -16.221 1.00 51.47 72 ASN A C 1
ATOM 556 O O . ASN A 1 72 ? 1.725 9.929 -16.167 1.00 51.47 72 ASN A O 1
ATOM 560 N N . GLY A 1 73 ? -0.312 10.563 -16.919 1.00 48.62 73 GLY A N 1
ATOM 561 C CA . GLY A 1 73 ? 0.142 11.714 -17.707 1.00 48.62 73 GLY A CA 1
ATOM 562 C C . GLY A 1 73 ? -0.705 12.105 -18.926 1.00 48.62 73 GLY A C 1
ATOM 563 O O . GLY A 1 73 ? -0.300 13.020 -19.632 1.00 48.62 73 GLY A O 1
ATOM 564 N N . VAL A 1 74 ? -1.843 11.459 -19.198 1.00 37.44 74 VAL A N 1
ATOM 565 C CA . VAL A 1 74 ? -2.784 11.922 -20.233 1.00 37.44 74 VAL A CA 1
ATOM 566 C C . VAL A 1 74 ? -4.191 11.891 -19.646 1.00 37.44 74 VAL A C 1
ATOM 568 O O . VAL A 1 74 ? -4.750 10.814 -19.435 1.00 37.44 74 VAL A O 1
ATOM 571 N N . GLU A 1 75 ? -4.678 13.078 -19.292 1.00 35.94 75 GLU A N 1
ATOM 572 C CA . GLU A 1 75 ? -6.108 13.377 -19.177 1.00 35.94 75 GLU A CA 1
ATOM 573 C C . GLU A 1 75 ? -6.687 13.544 -20.587 1.00 35.94 75 GLU A C 1
ATOM 575 O O . GLU A 1 75 ? -5.966 14.111 -21.445 1.00 35.94 75 GLU A O 1
#

Secondary structure (DSSP, 8-state):
-EEEEEEEETTEEEEEEEEEPPPPPTT-----PPP------TT--EEEEEEEEETTEEEEEEEEEE--SS-TT--

Radius of gyration: 13.78 Å; chains: 1; bounding box: 33×22×36 Å

Foldseek 3Di:
DKKWKWKQDPNDTDTFFIDDDDDDDPPDDDDDDTDGPDWADAQDKIKMKIFDDDPNHTPDIDIDIDGDNDTPPDD

pLDDT: mean 85.25, std 12.05, range [35.94, 94.88]

Organism: NCBI:txid2540710